Protein AF-A0AAE3LDN7-F1 (afdb_monomer_lite)

Organism: NCBI:txid2979991

Structure (mmCIF, N/CA/C/O backbone):
data_AF-A0AAE3LDN7-F1
#
_entry.id   AF-A0AAE3LDN7-F1
#
loop_
_atom_site.group_PDB
_atom_site.id
_atom_site.type_symbol
_atom_site.label_atom_id
_atom_site.label_alt_id
_atom_site.label_comp_id
_atom_site.label_asym_id
_atom_site.label_entity_id
_atom_site.label_seq_id
_atom_site.pdbx_PDB_ins_code
_atom_site.Cartn_x
_atom_site.Cartn_y
_atom_site.Cartn_z
_atom_site.occupancy
_atom_site.B_iso_or_equiv
_atom_site.auth_seq_id
_atom_site.auth_comp_id
_atom_site.auth_asym_id
_atom_site.auth_atom_id
_atom_site.pdbx_PDB_model_num
ATOM 1 N N . MET A 1 1 ? -0.066 2.119 17.193 1.00 55.69 1 MET A N 1
ATOM 2 C CA . MET A 1 1 ? 0.354 2.605 15.869 1.00 55.69 1 MET A CA 1
ATOM 3 C C . MET A 1 1 ? -0.359 1.775 14.816 1.00 55.69 1 MET A C 1
ATOM 5 O O . MET A 1 1 ? -0.107 0.579 14.755 1.00 55.69 1 MET A O 1
ATOM 9 N N . SER A 1 2 ? -1.209 2.381 13.991 1.00 66.50 2 SER A N 1
ATOM 10 C CA . SER A 1 2 ? -1.815 1.707 12.840 1.00 66.50 2 SER A CA 1
ATOM 11 C C . SER A 1 2 ? -0.805 1.596 11.683 1.00 66.50 2 SER A C 1
ATOM 13 O O . SER A 1 2 ? -0.121 2.580 11.375 1.00 66.50 2 SER A O 1
ATOM 15 N N . PRO A 1 3 ? -0.678 0.423 11.044 1.00 77.94 3 PRO A N 1
ATOM 16 C CA . PRO A 1 3 ? 0.223 0.241 9.917 1.00 77.94 3 PRO A CA 1
ATOM 17 C C . PRO A 1 3 ? -0.335 0.915 8.660 1.00 77.94 3 PRO A C 1
ATOM 19 O O . PRO A 1 3 ? -1.521 0.804 8.341 1.00 77.94 3 PRO A O 1
ATOM 22 N N . THR A 1 4 ? 0.530 1.628 7.939 1.00 83.81 4 THR A N 1
ATOM 23 C CA . THR A 1 4 ? 0.186 2.304 6.681 1.00 83.81 4 THR A CA 1
ATOM 24 C C . THR A 1 4 ? 1.132 1.860 5.575 1.00 83.81 4 THR A C 1
ATOM 26 O O . THR A 1 4 ? 2.345 1.824 5.767 1.00 83.81 4 THR A O 1
ATOM 29 N N . VAL A 1 5 ? 0.574 1.528 4.409 1.00 84.06 5 VAL A N 1
ATOM 30 C CA . VAL A 1 5 ? 1.337 1.063 3.242 1.00 84.06 5 VAL A CA 1
ATOM 31 C C . VAL A 1 5 ? 1.127 2.031 2.082 1.00 84.06 5 VAL A C 1
ATOM 33 O O . VAL A 1 5 ? -0.007 2.326 1.702 1.00 84.06 5 VAL A O 1
ATOM 36 N N . GLU A 1 6 ? 2.220 2.548 1.517 1.00 86.31 6 GLU A N 1
ATOM 37 C CA . GLU A 1 6 ? 2.191 3.462 0.370 1.00 86.31 6 GLU A CA 1
ATOM 38 C C . GLU A 1 6 ? 2.347 2.695 -0.948 1.00 86.31 6 GLU A C 1
ATOM 40 O O . GLU A 1 6 ? 3.372 2.059 -1.193 1.00 86.31 6 GLU A O 1
ATOM 45 N N . PHE A 1 7 ? 1.362 2.817 -1.838 1.00 84.31 7 PHE A N 1
ATOM 46 C CA . PHE A 1 7 ? 1.405 2.215 -3.168 1.00 84.31 7 PHE A CA 1
ATOM 47 C C . PHE A 1 7 ? 1.946 3.190 -4.218 1.00 84.31 7 PHE A C 1
ATOM 49 O O . PHE A 1 7 ? 1.789 4.408 -4.130 1.00 84.31 7 PHE A O 1
ATOM 56 N N . GLY A 1 8 ? 2.553 2.648 -5.279 1.00 79.69 8 GLY A N 1
ATOM 57 C CA . GLY A 1 8 ? 3.101 3.450 -6.379 1.00 79.69 8 GLY A CA 1
ATOM 58 C C . GLY A 1 8 ? 2.047 4.172 -7.232 1.00 79.69 8 GLY A C 1
ATOM 59 O O . GLY A 1 8 ? 2.388 5.126 -7.935 1.00 79.69 8 GLY A O 1
ATOM 60 N N . SER A 1 9 ? 0.781 3.745 -7.169 1.00 81.81 9 SER A N 1
ATOM 61 C CA . SER A 1 9 ? -0.350 4.320 -7.909 1.00 81.81 9 SER A CA 1
ATOM 62 C C . SER A 1 9 ? -1.633 4.332 -7.070 1.00 81.81 9 SER A C 1
ATOM 64 O O . SER A 1 9 ? -1.797 3.528 -6.155 1.00 81.81 9 SER A O 1
ATOM 66 N N . LYS A 1 10 ? -2.572 5.221 -7.417 1.00 83.31 10 LYS A N 1
ATOM 67 C CA . LYS A 1 10 ? -3.905 5.282 -6.802 1.00 83.31 10 LYS A CA 1
ATOM 68 C C . LYS A 1 10 ? -4.743 4.043 -7.127 1.00 83.31 10 LYS A C 1
ATOM 70 O O . LYS A 1 10 ? -5.352 3.491 -6.222 1.00 83.31 10 LYS A O 1
ATOM 75 N N . ASP A 1 11 ? -4.733 3.583 -8.379 1.00 82.19 11 ASP A N 1
ATOM 76 C CA . ASP A 1 11 ? -5.517 2.406 -8.798 1.00 82.19 11 ASP A CA 1
ATOM 77 C C . ASP A 1 11 ? -5.112 1.146 -8.030 1.00 82.19 11 ASP A C 1
ATOM 79 O O . ASP A 1 11 ? -5.923 0.279 -7.732 1.00 82.19 11 ASP A O 1
ATOM 83 N N . ALA A 1 12 ? -3.840 1.071 -7.664 1.00 82.12 12 ALA A N 1
A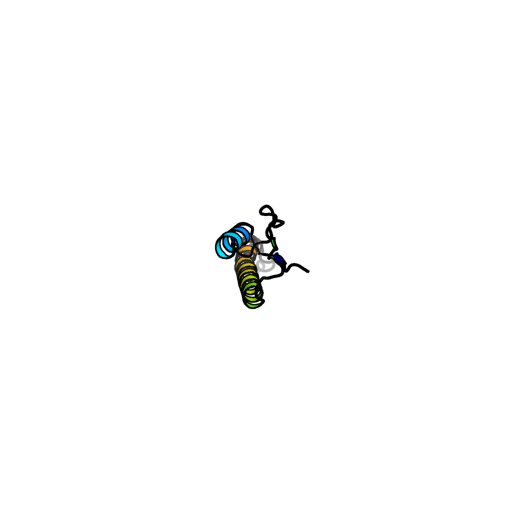TOM 84 C CA . ALA A 1 12 ? -3.314 -0.009 -6.862 1.00 82.12 12 ALA A CA 1
ATOM 85 C C . ALA A 1 12 ? -3.740 0.036 -5.401 1.00 82.12 12 ALA A C 1
ATOM 87 O O . ALA A 1 12 ? -4.091 -0.997 -4.839 1.00 82.12 12 ALA A O 1
ATOM 88 N N . ALA A 1 13 ? -3.709 1.227 -4.802 1.00 85.19 13 ALA A N 1
ATOM 89 C CA . ALA A 1 13 ? -4.251 1.428 -3.469 1.00 85.19 13 ALA A CA 1
ATOM 90 C C . ALA A 1 13 ? -5.746 1.073 -3.453 1.00 85.19 13 ALA A C 1
ATOM 92 O O 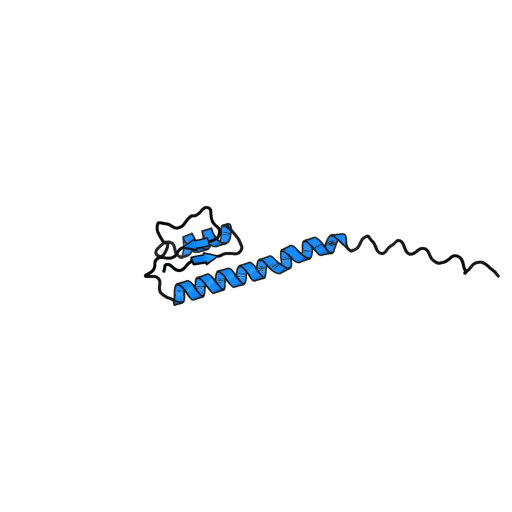. ALA A 1 13 ? -6.202 0.394 -2.541 1.00 85.19 13 ALA A O 1
ATOM 93 N N . ASP A 1 14 ? -6.498 1.456 -4.490 1.00 85.25 14 ASP A N 1
ATOM 94 C CA . ASP A 1 14 ? -7.910 1.088 -4.634 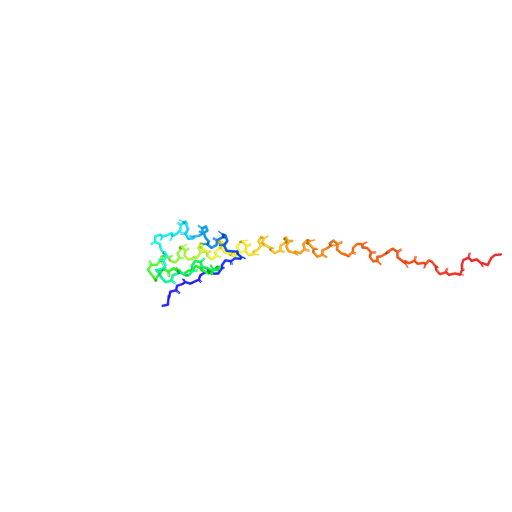1.00 85.25 14 ASP A CA 1
ATOM 95 C C . ASP A 1 14 ? -8.114 -0.432 -4.796 1.00 85.25 14 ASP A C 1
ATOM 97 O O . ASP A 1 14 ? -8.988 -0.990 -4.137 1.00 85.25 14 ASP A O 1
ATOM 101 N N . ALA A 1 15 ? -7.273 -1.131 -5.565 1.00 84.25 15 ALA A N 1
ATOM 102 C CA . ALA A 1 15 ? -7.320 -2.594 -5.669 1.00 84.25 15 ALA A CA 1
ATOM 103 C C . ALA A 1 15 ? -7.006 -3.295 -4.332 1.00 84.25 15 ALA A C 1
ATOM 105 O O . ALA A 1 15 ? -7.691 -4.243 -3.949 1.00 84.25 15 ALA A O 1
ATOM 106 N N . ALA A 1 16 ? -6.011 -2.804 -3.587 1.00 82.50 16 ALA A N 1
ATOM 107 C CA . ALA A 1 16 ? -5.691 -3.313 -2.256 1.00 82.50 16 ALA A CA 1
ATOM 108 C C . ALA A 1 16 ? -6.844 -3.070 -1.264 1.00 82.50 16 ALA A C 1
ATOM 110 O O . ALA A 1 16 ? -7.142 -3.937 -0.445 1.00 82.50 16 ALA A O 1
ATOM 111 N N . ARG A 1 17 ? -7.547 -1.933 -1.367 1.00 84.31 17 ARG A N 1
ATOM 112 C CA . ARG A 1 17 ? -8.754 -1.657 -0.570 1.00 84.31 17 ARG A CA 1
ATOM 113 C C . ARG A 1 17 ? -9.890 -2.626 -0.870 1.00 84.31 17 ARG A C 1
ATOM 115 O O . ARG A 1 17 ? -10.580 -3.046 0.050 1.00 84.31 17 ARG A O 1
ATOM 122 N N . GLU A 1 18 ? -10.096 -2.987 -2.133 1.00 85.69 18 GLU A N 1
ATOM 123 C CA . GLU A 1 18 ? -11.098 -3.994 -2.499 1.00 85.69 18 GLU A CA 1
ATOM 124 C C . GLU A 1 18 ? -10.721 -5.383 -1.977 1.00 85.69 18 GLU A C 1
ATOM 126 O O . GLU A 1 18 ? -11.578 -6.117 -1.490 1.00 85.69 18 GLU A O 1
ATOM 131 N N . GLN A 1 19 ? -9.436 -5.733 -2.030 1.00 83.06 19 GLN A N 1
ATOM 132 C CA . GLN A 1 19 ? -8.946 -7.043 -1.610 1.00 83.06 19 GLN A CA 1
ATOM 133 C C . GLN A 1 19 ? -8.936 -7.228 -0.086 1.00 83.06 19 GLN A C 1
ATOM 135 O O . GLN A 1 19 ? -9.194 -8.329 0.397 1.00 83.06 19 GLN A O 1
ATOM 140 N N . TRP A 1 20 ? -8.650 -6.161 0.663 1.00 80.06 20 TRP A N 1
ATOM 141 C CA . TRP A 1 20 ? -8.488 -6.180 2.120 1.00 80.06 20 TRP A CA 1
ATOM 142 C C . TRP A 1 20 ? -9.548 -5.349 2.849 1.00 80.06 20 TRP A C 1
ATOM 144 O O . TRP A 1 20 ? -9.312 -4.892 3.965 1.00 80.06 20 TRP A O 1
ATOM 154 N N . GLY A 1 21 ? -10.721 -5.155 2.239 1.00 76.94 21 GLY A N 1
ATOM 155 C CA . GLY A 1 21 ? -11.777 -4.269 2.745 1.00 76.94 21 GLY A CA 1
ATOM 156 C C . GLY A 1 21 ? -12.226 -4.545 4.185 1.00 76.94 21 GLY A C 1
ATOM 157 O O . GLY A 1 21 ? -12.623 -3.624 4.890 1.00 76.94 21 GLY A O 1
ATOM 158 N N . GLU A 1 22 ? -12.101 -5.790 4.647 1.00 78.62 22 GLU A N 1
ATOM 159 C CA . GLU A 1 22 ? -12.431 -6.228 6.014 1.00 78.62 22 GLU A CA 1
ATOM 160 C C . GLU A 1 22 ? -11.422 -5.753 7.075 1.00 78.62 22 GLU A C 1
ATOM 162 O O . GLU A 1 22 ? -11.697 -5.779 8.272 1.00 78.62 22 GLU A O 1
ATOM 167 N N . HIS A 1 23 ? -10.249 -5.316 6.629 1.00 79.19 23 HIS A N 1
ATOM 168 C CA . HIS A 1 23 ? -9.091 -4.967 7.444 1.00 79.19 23 HIS A CA 1
ATOM 169 C C . HIS A 1 23 ? -8.687 -3.491 7.305 1.00 79.19 23 HIS A C 1
ATOM 171 O O . HIS A 1 23 ? -7.656 -3.063 7.836 1.00 79.19 23 HIS A O 1
ATOM 177 N N . LEU A 1 24 ? -9.487 -2.705 6.584 1.00 80.81 24 LEU A N 1
ATOM 178 C CA . LEU A 1 24 ? -9.255 -1.280 6.404 1.00 80.81 24 LEU A CA 1
ATOM 179 C C . LEU A 1 24 ? -9.628 -0.498 7.655 1.00 80.81 24 LEU A C 1
ATOM 181 O O . LEU A 1 24 ? -10.660 -0.733 8.287 1.00 80.81 24 LEU A O 1
ATOM 185 N N . CYS A 1 25 ? -8.793 0.484 7.979 1.00 81.56 25 CYS A N 1
ATOM 186 C CA . CYS A 1 25 ? -9.128 1.461 8.995 1.00 81.56 25 CYS A CA 1
ATOM 187 C C . CYS A 1 25 ? -10.312 2.322 8.505 1.00 81.56 25 CYS A C 1
ATOM 189 O O . CYS A 1 25 ? -10.294 2.774 7.360 1.00 81.56 25 CYS A O 1
ATOM 191 N N . PRO A 1 26 ? -11.325 2.616 9.342 1.00 76.19 26 PRO A N 1
ATOM 192 C CA . PRO A 1 26 ? -12.406 3.537 8.974 1.00 76.19 26 PRO A CA 1
ATOM 193 C C . PRO A 1 26 ? -11.925 4.976 8.712 1.00 76.19 26 PRO A C 1
ATOM 195 O O . PRO A 1 26 ? -12.657 5.752 8.106 1.00 76.19 26 PRO A O 1
ATOM 198 N N . ASP A 1 27 ? -10.708 5.317 9.145 1.00 77.69 27 ASP A N 1
ATOM 199 C CA . ASP A 1 27 ? -10.033 6.596 8.876 1.00 77.69 27 ASP A CA 1
ATOM 200 C C . ASP A 1 27 ? -9.154 6.545 7.600 1.00 77.69 27 ASP A C 1
ATOM 202 O O . ASP A 1 27 ? -8.340 7.434 7.352 1.00 77.69 27 ASP A O 1
ATOM 206 N N . ASP A 1 28 ? -9.262 5.481 6.790 1.00 79.19 28 ASP A N 1
ATOM 207 C CA . ASP A 1 28 ? -8.541 5.365 5.519 1.00 79.19 28 ASP A CA 1
ATOM 208 C C . ASP A 1 28 ? -9.044 6.395 4.493 1.00 79.19 28 ASP A C 1
ATOM 210 O O . ASP A 1 28 ? -10.209 6.398 4.081 1.00 79.19 28 ASP A O 1
ATOM 214 N N . ASP A 1 29 ? -8.142 7.262 4.029 1.00 80.19 29 ASP A N 1
ATOM 215 C CA . ASP A 1 29 ? -8.460 8.251 3.004 1.00 80.19 29 ASP A CA 1
ATOM 216 C C . ASP A 1 29 ? -8.261 7.669 1.596 1.00 80.19 29 ASP A C 1
ATOM 218 O O . ASP A 1 29 ? -7.153 7.606 1.053 1.00 80.19 29 ASP A O 1
ATOM 222 N N . ARG A 1 30 ? -9.382 7.325 0.948 1.00 80.19 30 ARG A N 1
ATOM 223 C CA . ARG A 1 30 ? -9.429 6.804 -0.432 1.00 80.19 30 ARG A CA 1
ATOM 224 C C . ARG A 1 30 ? -8.877 7.757 -1.495 1.00 80.19 30 ARG A C 1
ATOM 226 O O . ARG A 1 30 ? -8.649 7.354 -2.637 1.00 80.19 30 ARG A O 1
ATOM 233 N N . ARG A 1 31 ? -8.685 9.035 -1.163 1.00 80.62 31 ARG A N 1
ATOM 234 C CA . ARG A 1 31 ? -8.093 10.030 -2.070 1.00 80.62 31 ARG A CA 1
ATOM 235 C C . ARG A 1 31 ? -6.575 9.890 -2.131 1.00 80.62 31 ARG A C 1
ATOM 237 O O . ARG A 1 31 ? -5.967 10.373 -3.086 1.00 80.62 31 ARG A O 1
ATOM 244 N N . LEU A 1 32 ? -5.977 9.224 -1.145 1.00 83.88 32 LEU A N 1
ATOM 245 C CA . LEU A 1 32 ? -4.546 8.984 -1.062 1.00 83.88 32 LEU A CA 1
ATOM 246 C C . LEU A 1 32 ? -4.169 7.640 -1.697 1.00 83.88 32 LEU A C 1
ATOM 248 O O . LEU A 1 32 ? -4.961 6.702 -1.792 1.00 83.88 32 LEU A O 1
ATOM 252 N N . LYS A 1 33 ? -2.906 7.551 -2.111 1.00 87.06 33 LYS A N 1
ATOM 253 C CA . LYS A 1 33 ? -2.245 6.308 -2.552 1.00 87.06 33 LYS A CA 1
ATOM 254 C C . LYS A 1 33 ? -1.746 5.447 -1.381 1.00 87.06 33 LYS A C 1
ATOM 256 O O . LYS A 1 33 ? -1.048 4.460 -1.593 1.00 87.06 33 LYS A O 1
ATOM 261 N N . THR A 1 34 ? -2.060 5.858 -0.159 1.00 85.75 34 THR A N 1
ATOM 262 C CA . THR A 1 34 ? -1.671 5.180 1.073 1.00 85.75 34 THR A CA 1
ATOM 263 C C . THR A 1 34 ? -2.896 4.478 1.628 1.00 85.75 34 THR A C 1
ATOM 265 O O . THR A 1 34 ? -3.960 5.091 1.688 1.00 85.75 34 THR A O 1
ATOM 268 N N . VAL A 1 35 ? -2.742 3.209 1.995 1.00 84.81 35 VAL A N 1
ATOM 269 C CA . VAL A 1 35 ? -3.795 2.404 2.614 1.00 84.81 35 VAL A CA 1
ATOM 270 C C . VAL A 1 35 ? -3.479 2.253 4.096 1.00 84.81 35 VAL A C 1
ATOM 272 O O . VAL A 1 35 ? -2.379 1.822 4.457 1.00 84.81 35 VAL A O 1
ATOM 275 N N . ALA A 1 36 ? -4.426 2.641 4.944 1.00 85.06 36 ALA A N 1
ATOM 276 C CA . ALA A 1 36 ? -4.364 2.482 6.387 1.00 85.06 36 ALA A CA 1
ATOM 277 C C . ALA A 1 36 ? -5.091 1.205 6.816 1.00 85.06 36 ALA A C 1
ATOM 279 O O . ALA A 1 36 ? -6.284 1.025 6.559 1.00 85.06 36 ALA A O 1
ATOM 280 N N . PHE A 1 37 ? -4.370 0.333 7.510 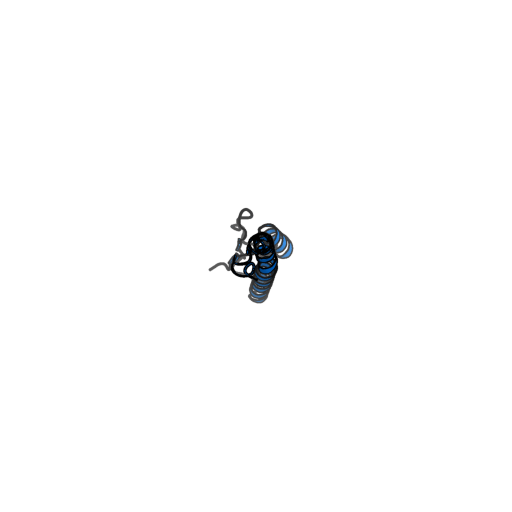1.00 82.81 37 PHE A N 1
ATOM 281 C CA . PHE A 1 37 ? -4.921 -0.892 8.077 1.00 82.81 37 PHE A CA 1
ATOM 282 C C . PHE A 1 37 ? -5.315 -0.680 9.543 1.00 82.81 37 PHE A C 1
ATOM 284 O O . PHE A 1 37 ? -4.785 0.201 10.229 1.00 82.81 37 PHE A O 1
ATOM 291 N N . VAL A 1 38 ? -6.266 -1.482 10.028 1.00 82.44 38 VAL A N 1
ATOM 292 C CA . VAL A 1 38 ? -6.588 -1.537 11.464 1.00 82.44 38 VAL A CA 1
ATOM 293 C C . VAL A 1 38 ? -5.394 -2.070 12.264 1.00 82.44 38 VAL A C 1
ATOM 295 O O . VAL A 1 38 ? -4.581 -2.825 11.743 1.00 82.44 38 VAL A O 1
ATOM 298 N N . GLU A 1 39 ? -5.279 -1.706 13.544 1.00 72.62 39 GLU A N 1
ATOM 299 C CA . GLU A 1 39 ? -4.206 -2.228 14.415 1.00 72.62 39 GLU A CA 1
ATOM 300 C C . GLU A 1 39 ? -4.282 -3.746 14.637 1.00 72.62 39 GLU A C 1
ATOM 302 O O . GLU A 1 39 ? -3.269 -4.361 14.942 1.00 72.62 39 GLU A O 1
ATOM 307 N N . ASP A 1 40 ? -5.459 -4.347 14.454 1.00 74.38 40 ASP A N 1
ATOM 308 C CA . ASP A 1 40 ? -5.711 -5.779 14.677 1.00 74.38 40 ASP A CA 1
ATOM 309 C C . ASP A 1 40 ? -5.413 -6.647 13.436 1.00 74.38 40 ASP A C 1
ATOM 311 O O . ASP A 1 40 ? -5.813 -7.810 13.341 1.00 74.38 40 ASP A O 1
ATOM 315 N N . VAL A 1 41 ? -4.748 -6.071 12.430 1.00 75.31 41 VAL A N 1
ATOM 316 C CA . VAL A 1 41 ? -4.369 -6.794 11.217 1.00 75.31 41 VAL A CA 1
ATOM 317 C C . VAL A 1 41 ? -3.205 -7.751 11.503 1.00 75.31 41 VAL A C 1
ATOM 319 O O . VAL A 1 41 ? -2.221 -7.352 12.124 1.00 75.31 41 VAL A O 1
ATOM 322 N N . PRO A 1 42 ? -3.251 -9.003 11.008 1.00 79.12 42 PRO A N 1
ATOM 323 C CA . PRO A 1 42 ? -2.117 -9.913 11.119 1.00 79.12 42 PRO A CA 1
ATOM 324 C C . PRO A 1 42 ? -0.909 -9.398 10.328 1.00 79.12 42 PRO A C 1
ATOM 326 O O . PRO A 1 42 ? -1.053 -9.043 9.158 1.00 79.12 42 PRO A O 1
ATOM 329 N N . ASP A 1 43 ? 0.297 -9.495 10.897 1.00 79.00 43 ASP A N 1
ATOM 330 C CA . ASP A 1 43 ? 1.549 -9.057 10.250 1.00 79.00 43 ASP A CA 1
ATOM 331 C C . ASP A 1 43 ? 1.731 -9.632 8.838 1.00 79.00 43 ASP A C 1
ATOM 333 O O . ASP A 1 43 ? 2.177 -8.944 7.928 1.00 79.00 43 ASP A O 1
ATOM 337 N N . ARG A 1 44 ? 1.283 -10.873 8.604 1.00 79.62 44 ARG A N 1
ATOM 338 C CA . ARG A 1 44 ? 1.331 -11.522 7.280 1.00 79.62 44 ARG A CA 1
ATOM 339 C C . ARG A 1 44 ? 0.545 -10.775 6.198 1.00 79.62 44 ARG A C 1
ATOM 341 O O . ARG A 1 44 ? 0.872 -10.897 5.020 1.00 79.62 44 ARG A O 1
ATOM 348 N N . VAL A 1 45 ? -0.520 -10.069 6.575 1.00 80.88 45 VAL A N 1
ATOM 349 C CA . VAL A 1 45 ? -1.317 -9.245 5.656 1.00 80.88 45 VAL A CA 1
ATOM 350 C C . VAL A 1 45 ? -0.556 -7.961 5.331 1.00 80.88 45 VAL A C 1
ATOM 352 O O . VAL A 1 45 ? -0.479 -7.595 4.160 1.00 80.88 45 VAL A O 1
ATOM 355 N N . ILE A 1 46 ? 0.083 -7.342 6.331 1.00 81.88 46 ILE A N 1
ATOM 356 C CA . ILE A 1 46 ? 0.931 -6.152 6.148 1.00 81.88 46 ILE A CA 1
ATOM 357 C C . ILE A 1 46 ? 2.122 -6.485 5.257 1.00 81.88 46 ILE A C 1
ATOM 359 O O . ILE A 1 46 ? 2.311 -5.833 4.237 1.00 81.88 46 ILE A O 1
ATOM 363 N N . GLU A 1 47 ? 2.871 -7.541 5.580 1.00 84.75 47 GLU A N 1
ATOM 364 C CA . GLU A 1 47 ? 4.032 -7.987 4.803 1.00 84.75 47 GLU A CA 1
ATOM 365 C C . GLU A 1 47 ? 3.663 -8.233 3.336 1.00 84.75 47 GLU A C 1
ATOM 367 O O . GLU A 1 47 ? 4.421 -7.908 2.421 1.00 84.75 47 GLU A O 1
ATOM 372 N N . ARG A 1 48 ? 2.470 -8.787 3.086 1.00 85.19 48 ARG A N 1
ATOM 373 C CA . ARG A 1 48 ? 1.999 -9.039 1.725 1.00 85.19 48 ARG A CA 1
ATOM 374 C C . ARG A 1 48 ? 1.598 -7.758 1.002 1.00 85.19 48 ARG A C 1
ATOM 376 O O . ARG A 1 48 ? 1.981 -7.595 -0.155 1.00 85.19 48 ARG A O 1
ATOM 383 N N . ALA A 1 49 ? 0.898 -6.850 1.678 1.00 82.81 49 ALA A N 1
ATOM 384 C CA . ALA A 1 49 ? 0.558 -5.538 1.136 1.00 82.81 49 ALA A CA 1
ATOM 385 C C . ALA A 1 49 ? 1.820 -4.711 0.822 1.00 82.81 49 ALA A C 1
ATOM 387 O O . ALA A 1 49 ? 1.909 -4.101 -0.243 1.00 82.81 49 ALA A O 1
ATOM 388 N N . GLU A 1 50 ? 2.830 -4.743 1.694 1.00 84.44 50 GLU A N 1
ATOM 389 C CA . GLU A 1 50 ? 4.129 -4.097 1.472 1.00 84.44 50 GLU A CA 1
ATOM 390 C C . GLU A 1 50 ? 4.868 -4.691 0.266 1.00 84.44 50 GLU A C 1
ATOM 392 O O . GLU A 1 50 ? 5.437 -3.956 -0.546 1.00 84.44 50 GLU A O 1
ATOM 397 N N . LEU A 1 51 ? 4.834 -6.016 0.100 1.00 85.62 51 LEU A N 1
ATOM 398 C CA . LEU A 1 51 ? 5.474 -6.696 -1.027 1.00 85.62 51 LEU A CA 1
ATOM 399 C C . LEU A 1 51 ? 4.774 -6.374 -2.359 1.00 85.62 51 LEU A C 1
ATOM 401 O O . LEU A 1 51 ? 5.434 -6.132 -3.375 1.00 85.62 51 LEU A O 1
ATOM 405 N N . GLU A 1 52 ? 3.444 -6.297 -2.364 1.00 82.12 52 GLU A N 1
ATOM 406 C CA . GLU A 1 52 ? 2.654 -5.839 -3.515 1.00 82.12 52 GLU A CA 1
ATOM 407 C C . GLU A 1 52 ? 2.937 -4.367 -3.853 1.00 82.12 52 GLU A C 1
ATOM 409 O O . GLU A 1 52 ? 3.173 -4.023 -5.016 1.00 82.12 52 GLU A O 1
ATOM 414 N N . ALA A 1 53 ? 3.022 -3.499 -2.845 1.00 84.62 53 ALA A N 1
ATOM 415 C CA . ALA A 1 53 ? 3.396 -2.102 -3.036 1.00 84.62 53 ALA A CA 1
ATOM 416 C C . ALA A 1 53 ? 4.808 -1.965 -3.636 1.00 84.62 53 ALA A C 1
ATOM 418 O O . ALA A 1 53 ? 5.008 -1.260 -4.633 1.00 84.62 53 ALA A O 1
ATOM 419 N N . ALA A 1 54 ? 5.789 -2.691 -3.092 1.00 82.38 54 ALA A N 1
ATOM 420 C CA . ALA A 1 54 ? 7.172 -2.670 -3.560 1.00 82.38 54 ALA A CA 1
ATOM 421 C C . ALA A 1 54 ? 7.318 -3.204 -4.994 1.00 82.38 54 ALA A C 1
ATOM 423 O O . ALA A 1 54 ? 8.046 -2.623 -5.810 1.00 82.38 54 ALA A O 1
ATOM 424 N N . THR A 1 55 ? 6.616 -4.290 -5.332 1.00 82.12 55 THR A N 1
ATOM 425 C CA . THR A 1 55 ? 6.626 -4.851 -6.693 1.00 82.12 55 THR A CA 1
ATOM 426 C C . THR A 1 55 ? 6.034 -3.877 -7.703 1.00 82.12 55 THR A C 1
ATOM 428 O O . THR A 1 55 ? 6.624 -3.672 -8.764 1.00 82.12 55 THR A O 1
ATOM 431 N N . GLN A 1 56 ? 4.945 -3.188 -7.372 1.00 74.44 56 GLN A N 1
ATOM 432 C CA . GLN A 1 56 ? 4.391 -2.174 -8.262 1.00 74.44 56 GLN A CA 1
ATOM 433 C C . GLN A 1 56 ? 5.282 -0.952 -8.446 1.00 74.44 56 GLN A C 1
ATOM 435 O O . GLN A 1 56 ? 5.479 -0.513 -9.581 1.00 74.44 56 GLN A O 1
ATOM 440 N N . ILE A 1 57 ? 5.844 -0.404 -7.364 1.00 76.00 57 ILE A N 1
ATOM 441 C CA . ILE A 1 57 ? 6.800 0.710 -7.452 1.00 76.00 57 ILE A CA 1
ATOM 442 C C . ILE A 1 57 ? 7.958 0.317 -8.377 1.00 76.00 57 ILE A C 1
ATOM 444 O O . ILE A 1 57 ? 8.406 1.107 -9.213 1.00 76.00 57 ILE A O 1
ATOM 448 N N . ARG A 1 58 ? 8.404 -0.940 -8.288 1.00 68.94 58 ARG A N 1
ATOM 449 C CA . ARG A 1 58 ? 9.451 -1.482 -9.149 1.00 68.94 58 ARG A CA 1
ATOM 450 C C . ARG A 1 58 ? 9.019 -1.632 -10.611 1.00 68.94 58 ARG A C 1
ATOM 452 O O . ARG A 1 58 ? 9.835 -1.342 -11.482 1.00 68.94 58 ARG A O 1
ATOM 459 N N . LEU A 1 59 ? 7.776 -2.027 -10.889 1.00 66.56 59 LEU A N 1
ATOM 460 C CA . LEU A 1 59 ? 7.223 -2.136 -12.250 1.00 66.56 59 LEU A CA 1
ATOM 461 C C . LEU A 1 59 ? 6.963 -0.771 -12.910 1.00 66.56 59 LEU A C 1
ATOM 463 O O . LEU A 1 59 ? 7.078 -0.646 -14.128 1.00 66.56 59 LEU A O 1
ATOM 467 N N . LEU A 1 60 ? 6.690 0.272 -12.123 1.00 62.34 60 LEU A N 1
ATOM 468 C CA . LEU A 1 60 ? 6.534 1.649 -12.610 1.00 62.34 60 LEU A CA 1
ATOM 469 C C . LEU A 1 60 ? 7.870 2.285 -13.046 1.00 62.34 60 LEU A C 1
ATOM 471 O O . LEU A 1 60 ? 7.893 3.174 -13.901 1.00 62.34 60 LEU A O 1
ATOM 475 N N . ASN A 1 61 ? 8.995 1.835 -12.484 1.00 61.69 61 ASN A N 1
ATOM 476 C CA . ASN A 1 61 ? 10.312 2.432 -12.711 1.00 61.69 61 ASN A CA 1
ATOM 477 C C . ASN A 1 61 ? 10.869 2.260 -14.150 1.00 61.69 61 ASN A C 1
ATOM 479 O O . ASN A 1 61 ? 11.359 3.243 -14.705 1.00 61.69 61 ASN A O 1
ATOM 483 N N . PRO A 1 62 ? 10.789 1.087 -14.819 1.00 55.44 62 PRO A N 1
ATOM 484 C CA . PRO A 1 62 ? 11.287 0.947 -16.191 1.00 55.44 62 PRO A CA 1
ATOM 485 C C . PRO A 1 62 ? 10.442 1.695 -17.236 1.00 55.44 62 PRO A C 1
ATOM 487 O O . PRO A 1 62 ? 11.003 2.189 -18.214 1.00 55.44 62 PRO A O 1
ATOM 490 N N . LEU A 1 63 ? 9.127 1.844 -17.030 1.00 52.09 63 LEU A N 1
ATOM 491 C CA . LEU A 1 63 ? 8.250 2.558 -17.972 1.00 52.09 63 LEU A CA 1
ATOM 492 C C . LEU A 1 63 ? 8.527 4.068 -17.988 1.00 52.09 63 LEU A C 1
ATOM 494 O O . LEU A 1 63 ? 8.631 4.656 -19.061 1.00 52.09 63 LEU A O 1
ATOM 498 N N . LYS A 1 64 ? 8.775 4.685 -16.823 1.00 54.84 64 LYS A N 1
ATOM 499 C CA . LYS A 1 64 ? 9.185 6.101 -16.756 1.00 54.84 64 LYS A CA 1
ATOM 500 C C . LYS A 1 64 ? 10.554 6.381 -17.388 1.00 54.84 64 LYS A C 1
ATOM 502 O O . LYS A 1 64 ? 10.800 7.498 -17.838 1.00 54.84 64 LYS A O 1
ATOM 507 N N . GLN A 1 65 ? 11.467 5.408 -17.398 1.00 51.03 65 GLN A N 1
ATOM 508 C CA . GLN A 1 65 ? 12.811 5.595 -17.961 1.00 51.03 65 GLN A CA 1
ATOM 509 C C . GLN A 1 65 ? 12.823 5.491 -19.494 1.00 51.03 65 GLN A C 1
ATOM 511 O O . GLN A 1 65 ? 13.589 6.201 -20.147 1.00 51.03 65 GLN A O 1
ATOM 516 N N . ALA A 1 66 ? 11.947 4.669 -20.080 1.00 53.09 66 ALA A N 1
ATOM 517 C CA . ALA A 1 66 ? 11.848 4.507 -21.532 1.00 53.09 66 ALA A CA 1
ATOM 518 C C . ALA A 1 66 ? 11.394 5.794 -22.252 1.00 53.09 66 ALA A C 1
ATOM 520 O O . ALA A 1 66 ? 11.886 6.106 -23.337 1.00 53.09 66 ALA A O 1
ATOM 521 N N . GLU A 1 67 ? 10.537 6.605 -21.626 1.00 52.38 67 GLU A N 1
ATOM 522 C CA . GLU A 1 67 ? 10.066 7.874 -22.203 1.00 52.38 67 GLU A CA 1
ATOM 523 C C . GLU A 1 67 ? 11.171 8.942 -22.302 1.00 52.38 67 GLU A C 1
ATOM 525 O O . GLU A 1 67 ? 11.120 9.817 -23.166 1.00 52.38 67 GLU A O 1
ATOM 530 N N . ARG A 1 68 ? 12.228 8.850 -21.483 1.00 52.03 68 ARG A N 1
ATOM 531 C CA . ARG A 1 68 ? 13.386 9.760 -21.554 1.00 52.03 68 ARG A CA 1
ATOM 532 C C . ARG A 1 68 ? 14.400 9.381 -22.632 1.00 52.03 68 ARG A C 1
ATOM 534 O O . ARG A 1 68 ? 15.165 10.238 -23.072 1.00 52.03 68 ARG A O 1
ATOM 541 N N . ALA A 1 69 ? 14.410 8.126 -23.075 1.00 51.03 69 ALA A N 1
ATOM 542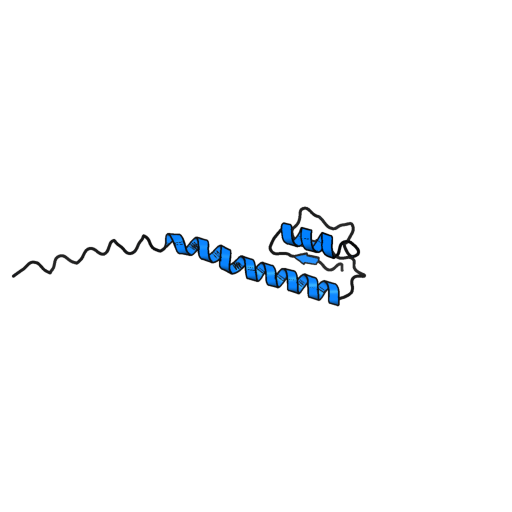 C CA . ALA A 1 69 ? 15.380 7.639 -24.053 1.00 51.03 69 ALA A CA 1
ATOM 543 C C . ALA A 1 69 ? 15.064 8.083 -25.496 1.00 51.03 69 ALA A C 1
ATOM 545 O O . ALA A 1 69 ? 15.966 8.152 -26.329 1.00 51.03 69 ALA A O 1
ATOM 546 N N . THR A 1 70 ? 13.814 8.454 -25.791 1.00 50.66 70 THR A N 1
ATOM 547 C CA . THR A 1 70 ? 13.391 8.835 -27.154 1.00 50.66 70 THR A CA 1
ATOM 548 C C . THR A 1 70 ? 13.929 10.206 -27.600 1.00 50.66 70 THR A C 1
ATOM 550 O O . THR A 1 70 ? 14.083 10.450 -28.794 1.00 50.66 70 THR A O 1
ATOM 553 N N . THR A 1 71 ? 14.322 11.087 -26.675 1.00 49.88 71 THR A N 1
ATOM 554 C CA . THR A 1 71 ? 14.845 12.426 -27.020 1.00 49.88 71 THR A CA 1
ATOM 555 C C . THR A 1 71 ? 16.342 12.427 -27.375 1.00 49.88 71 THR A C 1
ATOM 557 O O . THR A 1 71 ? 16.835 13.367 -27.996 1.00 49.88 71 THR A O 1
ATOM 560 N N . LEU A 1 72 ? 17.087 11.366 -27.044 1.00 49.41 72 LEU A N 1
ATOM 561 C CA . LEU A 1 72 ? 18.555 11.332 -27.158 1.00 49.41 72 LEU A CA 1
ATOM 562 C C . LEU A 1 72 ? 19.092 10.738 -28.473 1.00 49.41 72 LEU A C 1
ATOM 564 O O . LEU A 1 72 ? 20.301 10.595 -28.624 1.00 49.41 72 LEU A O 1
ATOM 568 N N . VAL A 1 73 ? 18.229 10.432 -29.448 1.00 52.97 73 VAL A N 1
ATOM 569 C CA . VAL A 1 73 ? 18.655 9.888 -30.758 1.00 52.97 73 VAL A CA 1
ATOM 570 C C . VAL A 1 73 ? 18.809 10.983 -31.833 1.00 52.97 73 VAL A C 1
ATOM 572 O O . VAL A 1 73 ? 19.384 10.735 -32.891 1.00 52.97 73 VAL A O 1
ATOM 575 N N . PHE A 1 74 ? 18.376 12.227 -31.578 1.00 44.19 74 PHE A N 1
ATOM 576 C CA . PHE A 1 74 ? 18.383 13.284 -32.606 1.00 44.19 74 PHE A CA 1
ATOM 577 C C . PHE A 1 74 ? 19.622 14.207 -32.606 1.00 44.19 74 PHE A C 1
ATOM 579 O O . PHE A 1 74 ? 19.876 14.879 -33.603 1.00 44.19 74 PHE A O 1
ATOM 586 N N . GLN A 1 75 ? 20.442 14.239 -31.547 1.00 51.12 75 GLN A N 1
ATOM 587 C CA . GLN A 1 75 ? 21.553 15.208 -31.445 1.00 51.12 75 GLN A CA 1
ATOM 588 C C . GLN A 1 75 ? 22.898 14.762 -32.052 1.00 51.12 75 GLN A C 1
ATOM 590 O O . GLN A 1 75 ? 23.807 15.579 -32.165 1.00 51.12 75 GLN A O 1
ATOM 595 N N . SER A 1 76 ? 23.049 13.512 -32.503 1.00 47.91 76 SER A N 1
ATOM 596 C CA . SER A 1 76 ? 24.357 12.990 -32.958 1.00 47.91 76 SER A CA 1
ATOM 597 C C . SER A 1 76 ? 24.616 13.068 -34.471 1.00 47.91 76 SER A C 1
ATOM 599 O O . SER A 1 76 ? 25.632 12.560 -34.937 1.00 47.91 76 SER A O 1
ATOM 601 N N . ARG A 1 77 ? 23.746 13.710 -35.268 1.00 50.69 77 ARG A N 1
ATOM 602 C CA . ARG A 1 77 ? 23.889 13.791 -36.742 1.00 50.69 77 ARG A CA 1
ATOM 603 C C . ARG A 1 77 ? 24.486 15.098 -37.289 1.00 50.69 77 ARG A C 1
ATOM 605 O O . ARG A 1 77 ? 24.384 15.339 -38.487 1.00 50.69 77 ARG A O 1
ATOM 612 N N . SER A 1 78 ? 25.141 15.925 -36.469 1.00 49.09 78 SER A 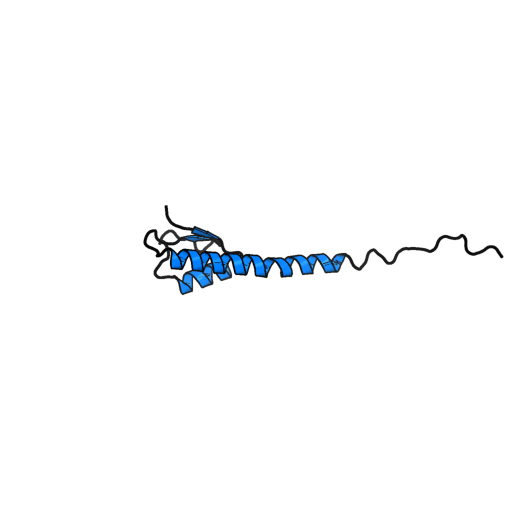N 1
ATOM 613 C CA . SER A 1 78 ? 25.754 17.190 -36.930 1.00 49.09 78 SER A CA 1
ATOM 614 C C . SER A 1 78 ? 27.287 17.230 -36.897 1.00 49.09 78 SER A C 1
ATOM 616 O O . SER A 1 78 ? 27.865 18.317 -36.825 1.00 49.09 78 SER A O 1
ATOM 618 N N . ILE A 1 79 ? 27.972 16.085 -36.964 1.00 53.66 79 ILE A N 1
ATOM 619 C CA . ILE A 1 79 ? 29.430 16.072 -37.153 1.00 53.66 79 ILE A CA 1
ATOM 620 C C . ILE A 1 79 ? 29.709 16.346 -38.636 1.00 53.66 79 ILE A C 1
ATOM 622 O O . ILE A 1 79 ? 29.713 15.439 -39.466 1.00 53.66 79 ILE A O 1
ATOM 626 N N . ARG A 1 80 ? 29.898 17.624 -38.984 1.00 57.69 80 ARG A N 1
ATOM 627 C CA . ARG A 1 80 ? 30.541 18.007 -40.249 1.00 57.69 80 ARG A CA 1
ATOM 628 C C . ARG A 1 80 ? 31.979 17.468 -40.236 1.00 57.69 80 ARG A C 1
ATOM 630 O O . ARG A 1 80 ? 32.650 17.642 -39.217 1.00 57.69 80 ARG A O 1
ATOM 637 N N . PRO A 1 81 ? 32.480 16.856 -41.320 1.00 53.91 81 PRO A N 1
ATOM 638 C CA . PRO A 1 81 ? 33.891 16.500 -41.395 1.00 53.91 81 PRO A CA 1
ATOM 639 C C . PRO A 1 81 ? 34.753 17.778 -41.448 1.00 53.91 81 PRO A C 1
ATOM 641 O O . PRO A 1 81 ? 34.317 18.781 -42.023 1.00 53.91 81 PRO A O 1
ATOM 644 N N . PRO A 1 82 ? 35.959 17.780 -40.850 1.00 48.88 82 PRO A N 1
ATOM 645 C CA . PRO A 1 82 ? 36.871 18.915 -40.926 1.00 48.88 82 PRO A CA 1
ATOM 646 C C . PRO A 1 82 ? 37.374 19.114 -42.364 1.00 48.88 82 PRO A C 1
ATOM 648 O O . PRO A 1 82 ? 37.659 18.161 -43.086 1.00 48.88 82 PRO A O 1
ATOM 651 N N . SER A 1 83 ? 37.500 20.376 -42.771 1.00 55.91 83 SER A N 1
ATOM 652 C CA . SER A 1 83 ? 37.841 20.856 -44.118 1.00 55.91 83 SER A CA 1
ATOM 653 C C . SER A 1 83 ? 39.297 20.612 -44.558 1.00 55.91 83 SER A C 1
ATOM 655 O O . SER A 1 83 ? 39.817 21.355 -45.382 1.00 55.91 83 SER A O 1
ATOM 657 N N . SER A 1 84 ? 39.983 19.596 -44.028 1.00 53.66 84 SER A N 1
ATOM 658 C CA . SER A 1 84 ? 41.399 19.314 -44.322 1.00 53.66 84 SER A CA 1
ATOM 659 C C . SER A 1 84 ? 41.627 18.220 -45.376 1.00 53.66 84 SER A C 1
ATOM 661 O O . SER A 1 84 ? 42.746 17.746 -45.528 1.00 53.66 84 SER A O 1
ATOM 663 N N . TRP A 1 85 ? 40.586 17.812 -46.109 1.00 56.88 85 TRP A N 1
ATOM 664 C CA . TRP A 1 85 ? 40.643 16.730 -47.111 1.00 56.88 85 TRP A CA 1
ATOM 665 C C . TRP A 1 85 ? 40.607 17.209 -48.575 1.00 56.88 85 TRP A C 1
ATOM 667 O O . TRP A 1 85 ? 40.412 16.407 -49.481 1.00 56.88 85 TRP A O 1
ATOM 677 N N . TRP A 1 86 ? 40.791 18.507 -48.823 1.00 53.75 86 TRP A N 1
ATOM 678 C CA . TRP A 1 86 ? 40.855 19.081 -50.172 1.00 53.75 86 TRP A CA 1
ATOM 679 C C . TRP A 1 86 ? 42.127 19.919 -50.301 1.00 53.75 86 TRP A C 1
ATOM 681 O O . TRP A 1 86 ? 42.073 21.138 -50.222 1.00 53.75 86 TRP A O 1
ATOM 691 N N . SER A 1 87 ? 43.264 19.243 -50.438 1.00 48.56 87 SER A N 1
ATOM 692 C CA . SER A 1 87 ? 44.479 19.785 -51.057 1.00 48.56 87 SER A CA 1
ATOM 693 C C . SER A 1 87 ? 45.290 18.602 -51.583 1.00 48.56 87 SER A C 1
ATOM 695 O O . SER A 1 87 ? 46.133 18.054 -50.872 1.00 48.56 87 SER A O 1
ATOM 697 N N . VAL A 1 88 ? 44.966 18.183 -52.807 1.00 51.16 88 VAL A N 1
ATOM 698 C CA . VAL A 1 88 ? 45.865 17.462 -53.718 1.00 51.16 88 VAL A CA 1
ATOM 699 C C . VAL A 1 88 ? 46.037 18.321 -54.961 1.00 51.16 88 VAL A C 1
ATOM 701 O O . VAL A 1 88 ? 45.046 19.003 -55.317 1.00 51.16 88 VAL A O 1
#

Sequence (88 aa):
MSPTVEFGSKDAADAAREQWGEHLCPDDDRRLKTVAFVEDVPDRVIERAELEAATQIRLLNPLKQAERATTLVFQSRSIRPPSSWWSV

Foldseek 3Di:
DWDKEAAPDLVLLVVLCVVCVVFFDPPADSVHSMTTGDPPDDVVSVVVSNVSRVVRNVVVVVVVVVVVVVVPPPPPPPPDDDPPPPDD

Radius of gyration: 24.67 Å; chains: 1; bounding box: 58×32×70 Å

Secondary structure (DSSP, 8-state):
---EEE-SSHHHHHHHHHHTGGGB-TT--TTSSEEEBPTT--HHHHHHHHHHHHHHHHHHHHHHHHHHHGGGGSTTS--PPPS-S---

pLDDT: mean 71.25, std 14.0, range [44.19, 87.06]